Protein AF-A0A929RNS9-F1 (afdb_monomer)

Nearest PDB structures (foldseek):
  3nru-assembly10_J  TM=2.942E-01  e=1.856E-01  Homo sapiens
  3c8x-assembly1_A-2  TM=3.306E-01  e=5.295E-01  Homo sapiens
  3nru-assembly3_C  TM=1.795E-01  e=1.542E-01  Homo sapiens
  4k15-assembly1_B-2  TM=3.528E-01  e=2.187E+00  Listeria monocytogenes EGD-e
  6qnu-assembly1_A  TM=2.810E-01  e=4.310E+00  Human adenovirus B3

pLDDT: mean 92.44, std 3.99, range [69.5, 96.56]

Foldseek 3Di:
DLVVLLVCLDPVNLVCLLVSLVVLVPDDPVNVVSNCVPCVV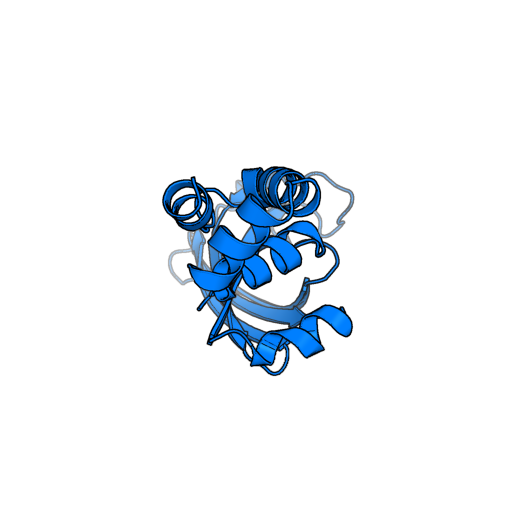SNVQSVDSNPDDQFPQKDFPDKDWDQDPVNWKIKMKTKIFGDDPVVLVCQVVFAWKWWFKKKFFDQDQDPPDDFQDIGGRQDIWTQHSNRMTMDIGMDTDDCVRHDDMDMGTDGMTTHD

Sequence (160 aa):
YATNWCNQITADNASSISSRYADYSSADQMKSAAIDSRCPKRVEVAQVVSTFSASDDFKISDKSCTMNADGKSVSCAAEVTVTDSDLVAKLPDFSSVDVTLKMTYSDSGLSFMPPKHTENNVAIVKVDSDGKGTAVFQAPYDSSWGDYYSFAVTSFFPNE

Radius of gyration: 18.42 Å; Cα contacts (8 Å, |Δi|>4): 318; chains: 1; bounding box: 43×28×49 Å

Secondary structure (DSSP, 8-state):
-HHHHHTT-SGGGGGGHHHHHHHHHTS-HHHHHHHHTT-HHHHHHHHHHHH--TTTSEEEEEEEEEE-TTSSEEEEEEEEEE--HHHHHHGGGSSEEEEEEEEEEESSS-TTSPPSEEEEEEEEEEE-TTSEEEEEEEEE--GGG-SEEEEEEEEEEEE-

Structure (mmCIF, N/CA/C/O backbone):
data_AF-A0A929RNS9-F1
#
_entry.id   AF-A0A929RNS9-F1
#
loop_
_atom_site.group_PDB
_atom_site.id
_atom_site.type_symbol
_atom_site.label_atom_id
_atom_site.label_alt_id
_atom_site.label_comp_id
_atom_site.label_asym_id
_atom_site.label_entity_id
_atom_site.label_seq_id
_atom_site.pdbx_PDB_ins_code
_atom_site.Cartn_x
_atom_site.Cartn_y
_atom_site.Cartn_z
_atom_site.occupancy
_atom_site.B_iso_or_equiv
_atom_site.auth_seq_id
_atom_site.auth_comp_id
_atom_site.auth_asym_id
_atom_site.auth_atom_id
_atom_site.pdbx_PDB_model_num
ATOM 1 N N . TYR A 1 1 ? -27.774 0.424 10.735 1.00 82.94 1 TYR A N 1
ATOM 2 C CA . TYR A 1 1 ? -26.639 1.363 10.807 1.00 82.94 1 TYR A CA 1
ATOM 3 C C . TYR A 1 1 ? -25.310 0.616 10.849 1.00 82.94 1 TYR A C 1
ATOM 5 O O . TYR A 1 1 ? -24.675 0.558 9.808 1.00 82.94 1 TYR A O 1
ATOM 13 N N . ALA A 1 2 ? -24.952 -0.048 11.958 1.00 88.94 2 ALA A N 1
ATOM 14 C CA . ALA A 1 2 ? -23.647 -0.705 12.123 1.00 88.94 2 ALA A CA 1
ATOM 15 C C . ALA A 1 2 ? -23.260 -1.656 10.975 1.00 88.94 2 ALA A C 1
ATOM 17 O O . ALA A 1 2 ? -22.225 -1.461 10.358 1.00 88.94 2 ALA A O 1
ATOM 18 N N . THR A 1 3 ? -24.134 -2.596 10.588 1.00 92.06 3 THR A N 1
ATOM 19 C CA . THR A 1 3 ? -23.873 -3.504 9.450 1.00 92.06 3 THR A CA 1
ATOM 20 C C . THR A 1 3 ? -23.541 -2.758 8.153 1.00 92.06 3 THR A C 1
ATOM 22 O O . THR A 1 3 ? -22.647 -3.159 7.420 1.00 92.06 3 THR A O 1
ATOM 25 N N . ASN A 1 4 ? -24.251 -1.661 7.872 1.00 93.00 4 ASN A N 1
ATOM 26 C CA . ASN A 1 4 ? -24.013 -0.876 6.664 1.00 93.00 4 ASN A CA 1
ATOM 27 C C . ASN A 1 4 ? -22.653 -0.170 6.719 1.00 93.00 4 ASN A C 1
ATOM 29 O O . ASN A 1 4 ? -21.979 -0.075 5.702 1.00 93.00 4 ASN A O 1
ATOM 33 N N . TRP A 1 5 ? -22.251 0.320 7.893 1.00 95.06 5 TRP A N 1
ATOM 34 C CA . TRP A 1 5 ? -20.930 0.916 8.078 1.00 95.06 5 TRP A CA 1
ATOM 35 C C . TRP A 1 5 ? -19.828 -0.134 7.875 1.00 95.06 5 TRP A C 1
ATOM 37 O O . TRP A 1 5 ? -18.955 0.065 7.036 1.00 95.06 5 TRP A O 1
ATOM 47 N N . CYS A 1 6 ? -19.941 -1.296 8.531 1.00 94.00 6 CYS A N 1
ATOM 48 C CA . CYS A 1 6 ? -18.973 -2.394 8.421 1.00 94.00 6 CYS A CA 1
ATOM 49 C C . CYS A 1 6 ? -18.760 -2.844 6.969 1.00 94.00 6 CYS A C 1
ATOM 51 O O . CYS A 1 6 ? -17.627 -2.989 6.523 1.00 94.00 6 CYS A O 1
ATOM 53 N N . ASN A 1 7 ? -19.851 -3.013 6.212 1.00 94.25 7 ASN A N 1
ATOM 54 C CA . ASN A 1 7 ? -19.798 -3.472 4.821 1.00 94.25 7 ASN A CA 1
ATOM 55 C C . ASN A 1 7 ? -19.141 -2.463 3.866 1.00 94.25 7 ASN A C 1
ATOM 57 O O . ASN A 1 7 ? -18.805 -2.825 2.744 1.00 94.25 7 ASN A O 1
ATOM 61 N N . GLN A 1 8 ? -18.988 -1.203 4.279 1.00 93.56 8 GLN A N 1
ATOM 62 C CA . GLN A 1 8 ? -18.366 -0.166 3.455 1.00 93.56 8 GLN A CA 1
ATOM 63 C C . GLN A 1 8 ? -16.851 -0.064 3.674 1.00 93.56 8 GLN A C 1
ATOM 65 O O . GLN A 1 8 ? -16.169 0.527 2.841 1.00 93.56 8 GLN A O 1
ATOM 70 N N . ILE A 1 9 ? -16.300 -0.675 4.728 1.00 94.62 9 ILE A N 1
ATOM 71 C CA . ILE A 1 9 ? -14.850 -0.737 4.953 1.00 94.62 9 ILE A CA 1
ATOM 72 C C . ILE A 1 9 ? -14.268 -1.891 4.132 1.00 94.62 9 ILE A C 1
ATOM 74 O O . ILE A 1 9 ? -14.152 -3.022 4.597 1.00 94.62 9 ILE A O 1
ATOM 78 N N . THR A 1 10 ? -13.947 -1.611 2.873 1.00 92.81 10 THR A N 1
ATOM 79 C CA . THR A 1 10 ? -13.448 -2.581 1.883 1.00 92.81 10 THR A CA 1
ATOM 80 C C . THR A 1 10 ? -12.368 -1.934 1.024 1.00 92.81 10 THR A C 1
ATOM 82 O O . THR A 1 10 ? -12.369 -0.711 0.877 1.00 92.81 10 THR A O 1
ATOM 85 N N . ALA A 1 11 ? -11.481 -2.741 0.434 1.00 88.69 11 ALA A N 1
ATOM 86 C CA . ALA A 1 11 ? -10.406 -2.254 -0.432 1.00 88.69 11 ALA A CA 1
ATOM 87 C C . ALA A 1 11 ? -10.939 -1.411 -1.604 1.00 88.69 11 ALA A C 1
ATOM 89 O O . ALA A 1 11 ? -10.433 -0.322 -1.861 1.00 88.69 11 ALA A O 1
ATOM 90 N N . ASP A 1 12 ? -12.038 -1.843 -2.231 1.00 88.88 12 ASP A N 1
ATOM 91 C CA . ASP A 1 12 ? -12.686 -1.116 -3.335 1.00 88.88 12 ASP A CA 1
ATOM 92 C C . ASP A 1 12 ? -13.202 0.271 -2.928 1.00 88.88 12 ASP A C 1
ATOM 94 O O . ASP A 1 12 ? -13.317 1.175 -3.753 1.00 88.88 12 ASP A O 1
ATOM 98 N N . ASN A 1 13 ? -13.500 0.456 -1.641 1.00 89.88 13 ASN A N 1
ATOM 99 C CA . ASN A 1 13 ? -13.997 1.709 -1.088 1.00 89.88 13 ASN A CA 1
ATOM 100 C C . ASN A 1 13 ? -12.928 2.473 -0.295 1.00 89.88 13 ASN A C 1
ATOM 102 O O . ASN A 1 13 ? -13.289 3.406 0.431 1.00 89.88 13 ASN A O 1
ATOM 106 N N . ALA A 1 14 ? -11.641 2.120 -0.434 1.00 87.94 14 ALA A N 1
ATOM 107 C CA . ALA A 1 14 ? -10.543 2.672 0.363 1.00 87.94 1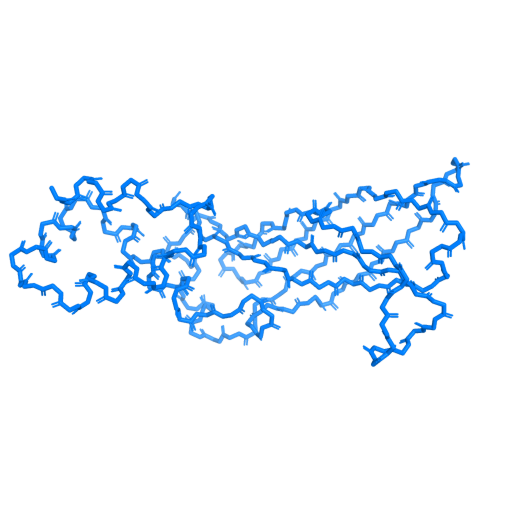4 ALA A CA 1
ATOM 108 C C . ALA A 1 14 ? -10.500 4.209 0.367 1.00 87.94 14 ALA A C 1
ATOM 110 O O . ALA A 1 14 ? -10.317 4.819 1.416 1.00 87.94 14 ALA A O 1
ATOM 111 N N . SER A 1 15 ? -10.790 4.848 -0.769 1.00 88.25 15 SER A N 1
ATOM 112 C CA . SER A 1 15 ? -10.837 6.314 -0.897 1.00 88.25 15 SER A CA 1
ATOM 113 C C . SER A 1 15 ? -11.904 6.993 -0.027 1.00 88.25 15 SER A C 1
ATOM 115 O O . SER A 1 15 ? -11.786 8.174 0.287 1.00 88.25 15 SER A O 1
ATOM 117 N N . SER A 1 16 ? -12.946 6.260 0.375 1.00 91.81 16 SER A N 1
ATOM 118 C CA . SER A 1 16 ? -14.022 6.751 1.244 1.00 91.81 16 SER A CA 1
ATOM 119 C C . SER A 1 16 ? -13.827 6.390 2.717 1.00 91.81 16 SER A C 1
ATOM 121 O O . SER A 1 16 ? -14.627 6.791 3.557 1.00 91.81 16 SER A O 1
ATOM 123 N N . ILE A 1 17 ? -12.795 5.615 3.061 1.00 94.19 17 ILE A N 1
ATOM 124 C CA . ILE A 1 17 ? -12.620 5.115 4.428 1.00 94.19 17 ILE A CA 1
ATOM 125 C C . ILE A 1 17 ? -12.300 6.248 5.401 1.00 94.19 17 ILE A C 1
ATOM 127 O O . ILE A 1 17 ? -12.879 6.282 6.484 1.00 94.19 17 ILE A O 1
ATOM 131 N N . SER A 1 18 ? -11.468 7.216 5.012 1.00 92.56 18 SER A N 1
ATOM 132 C CA . SER A 1 18 ? -11.096 8.323 5.901 1.00 92.56 18 SER A CA 1
ATOM 133 C C . SER A 1 18 ? -12.304 9.161 6.331 1.00 92.56 18 SER A C 1
ATOM 135 O O . SER A 1 18 ? -12.441 9.481 7.510 1.00 92.56 18 SER A O 1
ATOM 137 N N . SER A 1 19 ? -13.232 9.459 5.413 1.00 93.69 19 SER A N 1
ATOM 138 C CA . SER A 1 19 ? -14.466 10.174 5.768 1.00 93.69 19 SER A CA 1
ATOM 139 C C . SER A 1 19 ? -15.382 9.325 6.651 1.00 93.69 19 SER A C 1
ATOM 141 O O . SER A 1 19 ? -15.936 9.825 7.623 1.00 93.69 19 SER A O 1
ATOM 143 N N . ARG A 1 20 ? -15.480 8.019 6.391 1.00 94.00 20 ARG A N 1
ATOM 144 C CA . ARG A 1 20 ? -16.281 7.092 7.210 1.00 94.00 20 ARG A CA 1
ATOM 145 C C . ARG A 1 20 ? -15.744 6.911 8.615 1.00 94.00 20 ARG A C 1
ATOM 147 O O . ARG A 1 20 ? -16.533 6.719 9.541 1.00 94.00 20 ARG A O 1
ATOM 154 N N . TYR A 1 21 ? -14.425 6.923 8.763 1.00 95.31 21 TYR A N 1
ATOM 155 C CA . TYR A 1 21 ? -13.783 6.875 10.063 1.00 95.31 21 TYR A CA 1
ATOM 156 C C . TYR A 1 21 ? -14.046 8.170 10.840 1.00 95.31 21 TYR A C 1
ATOM 158 O O . TYR A 1 21 ? -14.379 8.104 12.020 1.00 95.31 21 TYR A O 1
ATOM 166 N N . ALA A 1 22 ? -14.024 9.332 10.178 1.00 94.31 22 ALA A N 1
ATOM 167 C CA . ALA A 1 22 ? -14.427 10.598 10.793 1.00 94.31 22 ALA A CA 1
ATOM 168 C C . ALA A 1 22 ? -15.913 10.604 11.217 1.00 94.31 22 ALA A C 1
ATOM 170 O O . ALA A 1 22 ? -16.234 11.023 12.333 1.00 94.31 22 ALA A O 1
ATOM 171 N N . ASP A 1 23 ? -16.815 10.076 10.381 1.00 93.06 23 ASP A N 1
ATOM 172 C CA . ASP A 1 23 ? -18.238 9.911 10.719 1.00 93.06 23 ASP A CA 1
ATOM 173 C C . ASP A 1 23 ? -18.434 8.973 11.919 1.00 93.06 23 ASP A C 1
ATOM 175 O O . ASP A 1 23 ? -19.260 9.235 12.790 1.00 93.06 23 ASP A O 1
ATOM 179 N N . TYR A 1 24 ? -17.669 7.878 11.988 1.00 94.25 24 TYR A N 1
ATOM 180 C CA . TYR A 1 24 ? -17.664 6.963 13.133 1.00 94.25 24 TYR A CA 1
ATOM 181 C C . TYR A 1 24 ? -17.128 7.648 14.398 1.00 94.25 24 TYR A C 1
ATOM 183 O O . TYR A 1 24 ? -17.767 7.578 15.445 1.00 94.25 24 TYR A O 1
ATOM 191 N N . SER A 1 25 ? -16.001 8.356 14.297 1.00 92.56 25 SER A N 1
ATOM 192 C CA . SER A 1 25 ? -15.334 9.006 15.431 1.00 92.56 25 SER A CA 1
ATOM 193 C C . SER A 1 25 ? -16.150 10.161 16.018 1.00 92.56 25 SER A C 1
ATOM 195 O O . SER A 1 25 ? -16.013 10.457 17.203 1.00 92.56 25 SER A O 1
ATOM 197 N N . SER A 1 26 ? -16.992 10.804 15.206 1.00 93.06 26 SER A N 1
ATOM 198 C CA . SER A 1 26 ? -17.911 11.869 15.628 1.00 93.06 26 SER A CA 1
ATOM 199 C C . SER A 1 26 ? -19.323 11.373 15.965 1.00 93.06 26 SER A C 1
ATOM 201 O O . SER A 1 26 ? -20.175 12.171 16.366 1.00 93.06 26 SER A O 1
ATOM 203 N N . ALA A 1 27 ? -19.595 10.072 15.818 1.00 92.06 27 ALA A N 1
ATOM 204 C CA . ALA A 1 27 ? -20.896 9.498 16.124 1.00 92.06 27 ALA A CA 1
ATOM 205 C C . ALA A 1 27 ? -21.189 9.512 17.632 1.00 92.06 27 ALA A C 1
ATOM 207 O O . ALA A 1 27 ? -20.296 9.480 18.478 1.00 92.06 27 ALA A O 1
ATOM 208 N N . ASP A 1 28 ? -22.476 9.500 17.979 1.00 94.62 28 ASP A N 1
ATOM 209 C CA . ASP A 1 28 ? -22.899 9.283 19.358 1.00 94.62 28 ASP A CA 1
ATOM 210 C C . ASP A 1 28 ? -22.476 7.894 19.871 1.00 94.62 28 ASP A C 1
ATOM 212 O O . ASP A 1 28 ? -22.359 6.932 19.107 1.00 94.62 28 ASP A O 1
ATOM 216 N N . GLN A 1 29 ? -22.294 7.785 21.191 1.00 93.81 29 GLN A N 1
ATOM 217 C CA . GLN A 1 29 ? -21.758 6.586 21.846 1.00 93.81 29 GLN A CA 1
ATOM 218 C C . GLN A 1 29 ? -22.559 5.311 21.537 1.00 93.81 29 GLN A C 1
ATOM 220 O O . GLN A 1 29 ? -21.997 4.221 21.487 1.00 93.81 29 GLN A O 1
ATOM 225 N N . MET A 1 30 ? -23.873 5.425 21.317 1.00 93.94 30 MET A N 1
ATOM 226 C CA . MET A 1 30 ? -24.708 4.269 20.997 1.00 93.94 30 MET A CA 1
ATOM 227 C C . MET A 1 30 ? -24.375 3.714 19.607 1.00 93.94 30 MET A C 1
ATOM 229 O O . MET A 1 30 ? -24.347 2.498 19.411 1.00 93.94 30 MET A O 1
ATOM 233 N N . LYS A 1 31 ? -24.109 4.592 18.636 1.00 92.31 31 LYS A N 1
ATOM 234 C CA . LYS A 1 31 ? -23.737 4.206 17.272 1.00 92.31 31 LYS A CA 1
ATOM 235 C C . LYS A 1 31 ? -22.325 3.645 17.174 1.00 92.31 31 LYS A C 1
ATOM 237 O O . LYS A 1 31 ? -22.162 2.632 16.493 1.00 92.31 31 LYS A O 1
ATOM 242 N N . SER A 1 32 ? -21.341 4.270 17.822 1.00 92.69 32 SER A N 1
ATOM 243 C CA . SER A 1 32 ? -19.962 3.763 17.827 1.00 92.69 32 SER A CA 1
ATOM 244 C C . SER A 1 32 ? -19.885 2.407 18.527 1.00 92.69 32 SER A C 1
ATOM 246 O O . SER A 1 32 ? -19.440 1.446 17.909 1.00 92.69 32 SER A O 1
ATOM 248 N N . ALA A 1 33 ? -20.495 2.260 19.710 1.00 94.25 33 ALA A N 1
ATOM 249 C CA . ALA A 1 33 ? -20.535 0.980 20.425 1.00 94.25 33 ALA A CA 1
ATOM 250 C C . ALA A 1 33 ? -21.220 -0.141 19.619 1.00 94.25 33 ALA A C 1
ATOM 252 O O . ALA A 1 33 ? -20.801 -1.299 19.661 1.00 94.25 33 ALA A O 1
ATOM 253 N N . ALA A 1 34 ? -22.267 0.186 18.851 1.00 94.94 34 ALA A N 1
ATOM 254 C CA . ALA A 1 34 ? -22.918 -0.782 17.972 1.00 94.94 34 ALA A CA 1
ATOM 255 C C . ALA A 1 34 ? -22.022 -1.223 16.799 1.00 94.94 34 ALA A C 1
ATOM 257 O O . ALA A 1 34 ? -22.172 -2.347 16.320 1.00 94.94 34 ALA A O 1
ATOM 258 N N . ILE A 1 35 ? -21.128 -0.354 16.316 1.00 95.25 35 ILE A N 1
ATOM 259 C CA . ILE A 1 35 ? -20.125 -0.689 15.297 1.00 95.25 35 ILE A CA 1
ATOM 260 C C . ILE A 1 35 ? -19.000 -1.525 15.919 1.00 95.25 35 ILE A C 1
ATOM 262 O O . ILE A 1 35 ? -18.706 -2.598 15.395 1.00 95.25 35 ILE A O 1
ATOM 266 N N . ASP A 1 36 ? -18.458 -1.103 17.063 1.00 95.62 36 ASP A N 1
ATOM 267 C CA . ASP A 1 36 ? -17.362 -1.786 17.767 1.00 95.62 36 ASP A CA 1
ATOM 268 C C . ASP A 1 36 ? -17.736 -3.219 18.138 1.00 95.62 36 ASP A C 1
ATOM 270 O O . ASP A 1 36 ? -16.970 -4.154 17.928 1.00 95.62 36 ASP A O 1
ATOM 274 N N . SER A 1 37 ? -18.966 -3.422 18.617 1.00 94.81 37 SER A N 1
ATOM 275 C CA . SER A 1 37 ? -19.477 -4.760 18.923 1.00 94.81 37 SER A CA 1
ATOM 276 C C . SER A 1 37 ? -19.687 -5.626 17.676 1.00 94.81 37 SER A C 1
ATOM 278 O O . SER A 1 37 ? -19.806 -6.846 17.799 1.00 94.81 37 SER A O 1
ATOM 280 N N . ARG A 1 38 ? -19.824 -5.025 16.491 1.00 94.81 38 ARG A N 1
ATOM 281 C CA . ARG A 1 38 ? -20.217 -5.721 15.261 1.00 94.81 38 ARG A CA 1
ATOM 282 C C . ARG A 1 38 ? -19.033 -6.068 14.373 1.00 94.81 38 ARG A C 1
ATOM 284 O O . ARG A 1 38 ? -19.045 -7.143 13.778 1.00 94.81 38 ARG A O 1
ATOM 291 N N . CYS A 1 39 ? -18.083 -5.155 14.223 1.00 94.31 39 CYS A N 1
ATOM 292 C CA . CYS A 1 39 ? -16.948 -5.299 13.318 1.00 94.31 39 CYS A CA 1
ATOM 293 C C . CYS A 1 39 ? -15.705 -4.560 13.847 1.00 94.31 39 CYS A C 1
ATOM 295 O O . CYS A 1 39 ? -15.215 -3.647 13.182 1.00 94.31 39 CYS A O 1
ATOM 297 N N . PRO A 1 40 ? -15.167 -4.958 15.016 1.00 93.31 40 PRO A N 1
ATOM 298 C CA . PRO A 1 40 ? -14.037 -4.262 15.637 1.00 93.31 40 PRO A CA 1
ATOM 299 C C . PRO A 1 40 ? -12.815 -4.195 14.705 1.00 93.31 40 PRO A C 1
ATOM 301 O O . PRO A 1 40 ? -12.250 -3.124 14.513 1.00 93.31 40 PRO A O 1
ATOM 304 N N . LYS A 1 41 ? -12.509 -5.286 13.989 1.00 92.38 41 LYS A N 1
ATOM 305 C CA . LYS A 1 41 ? -11.431 -5.314 12.986 1.00 92.38 41 LYS A CA 1
ATOM 306 C C . LYS A 1 41 ? -11.618 -4.300 11.850 1.00 92.38 41 LYS A C 1
ATOM 308 O O . LYS A 1 41 ? -10.663 -3.666 11.419 1.00 92.38 41 LYS A O 1
ATOM 313 N N . ARG A 1 42 ? -12.852 -4.066 11.386 1.00 94.25 42 ARG A N 1
ATOM 314 C CA . ARG A 1 42 ? -13.127 -3.040 10.359 1.00 94.25 42 ARG A CA 1
ATOM 315 C C . ARG A 1 42 ? -12.912 -1.626 10.895 1.00 94.25 42 ARG A C 1
ATOM 317 O O . ARG A 1 42 ? -12.557 -0.745 10.120 1.00 94.25 42 ARG A O 1
ATOM 324 N N . VAL A 1 43 ? -13.108 -1.396 12.193 1.00 94.62 43 VAL A N 1
ATOM 325 C CA . VAL A 1 43 ? -12.762 -0.116 12.829 1.00 94.62 43 VAL A CA 1
ATOM 326 C C . VAL A 1 43 ? -11.253 0.089 12.833 1.00 94.62 43 VAL A C 1
ATOM 328 O O . VAL A 1 43 ? -10.797 1.158 12.436 1.00 94.62 43 VAL A O 1
ATOM 331 N N . GLU A 1 44 ? -10.483 -0.939 13.181 1.00 93.94 44 GLU A N 1
ATOM 332 C CA . GLU A 1 44 ? -9.015 -0.896 13.146 1.00 93.94 44 GLU A CA 1
ATOM 333 C C . GLU A 1 44 ? -8.490 -0.652 11.725 1.00 93.94 44 GLU A C 1
ATOM 335 O O . GLU A 1 44 ? -7.690 0.261 11.515 1.00 93.94 44 GLU A O 1
ATOM 340 N N . VAL A 1 45 ? -9.010 -1.378 10.727 1.00 94.94 45 VAL A N 1
ATOM 341 C CA . VAL A 1 45 ? -8.715 -1.133 9.303 1.00 94.94 45 VAL A CA 1
ATOM 342 C C . VAL A 1 45 ? -9.014 0.321 8.936 1.00 94.94 45 VAL A C 1
ATOM 344 O O . VAL A 1 45 ? -8.182 0.989 8.320 1.00 94.94 45 VAL A O 1
ATOM 347 N N . ALA A 1 46 ? -10.188 0.833 9.322 1.00 95.06 46 ALA A N 1
ATOM 348 C CA . ALA A 1 46 ? -10.590 2.195 8.997 1.00 95.06 46 ALA A CA 1
ATOM 349 C C . ALA A 1 46 ? -9.675 3.242 9.642 1.00 95.06 46 ALA A C 1
ATOM 351 O O . ALA A 1 46 ? -9.277 4.200 8.978 1.00 95.06 46 ALA A O 1
ATOM 352 N N . GLN A 1 47 ? -9.289 3.028 10.900 1.00 94.81 47 GLN A N 1
ATOM 353 C CA . GLN A 1 47 ? -8.334 3.877 11.595 1.00 94.81 47 GLN A CA 1
ATOM 354 C C . GLN A 1 47 ? -6.994 3.896 10.857 1.00 94.81 47 GLN A C 1
ATOM 356 O O . GLN A 1 47 ? -6.494 4.977 10.554 1.00 94.81 47 GLN A O 1
ATOM 361 N N . VAL A 1 48 ? -6.429 2.730 10.535 1.00 94.94 48 VAL A N 1
ATOM 362 C CA . VAL A 1 48 ? -5.122 2.619 9.869 1.00 94.94 48 VAL A CA 1
ATOM 363 C C . VAL A 1 48 ? -5.144 3.309 8.505 1.00 94.94 48 VAL A C 1
ATOM 365 O O . VAL A 1 48 ? -4.326 4.190 8.259 1.00 94.94 48 VAL A O 1
ATOM 368 N N . VAL A 1 49 ? -6.125 2.999 7.653 1.00 94.19 49 VAL A N 1
ATOM 369 C CA . VAL A 1 49 ? -6.252 3.616 6.320 1.00 94.19 49 VAL A CA 1
ATOM 370 C C . VAL A 1 49 ? -6.490 5.131 6.399 1.00 94.19 49 VAL A C 1
ATOM 372 O O . VAL A 1 49 ? -6.077 5.865 5.509 1.00 94.19 49 VAL A O 1
ATOM 375 N N . SER A 1 50 ? -7.138 5.622 7.460 1.00 93.62 50 SER A N 1
ATOM 376 C CA . SER A 1 50 ? -7.346 7.063 7.661 1.00 93.62 50 SER A CA 1
ATOM 377 C C . SER A 1 50 ? -6.136 7.810 8.232 1.00 93.62 50 SER A C 1
ATOM 379 O O . SER A 1 50 ? -6.080 9.033 8.111 1.00 93.62 50 SER A O 1
ATOM 381 N N . THR A 1 51 ? -5.203 7.097 8.870 1.00 93.94 51 THR A N 1
ATOM 382 C CA . THR A 1 51 ? -4.061 7.688 9.587 1.00 93.94 51 THR A CA 1
ATOM 383 C C . THR A 1 51 ? -2.803 7.695 8.729 1.00 93.94 51 THR A C 1
ATOM 385 O O . THR A 1 51 ? -2.080 8.686 8.726 1.00 93.94 51 THR A O 1
ATOM 388 N N . PHE A 1 52 ? -2.558 6.600 8.010 1.00 94.19 52 PHE A N 1
ATOM 389 C CA . PHE A 1 52 ? -1.316 6.369 7.282 1.00 94.19 52 PHE A CA 1
ATOM 390 C C . PHE A 1 52 ? -1.480 6.619 5.780 1.00 94.19 52 PHE A C 1
ATOM 392 O O . PHE A 1 52 ? -2.547 6.438 5.192 1.00 94.19 52 PHE A O 1
ATOM 399 N N . SER A 1 53 ? -0.388 7.028 5.153 1.00 92.25 53 SER A N 1
ATOM 400 C CA . SER A 1 53 ? -0.243 7.367 3.751 1.00 92.25 53 SER A CA 1
ATOM 401 C C . SER A 1 53 ? 0.535 6.286 3.012 1.00 92.25 53 SER A C 1
ATOM 403 O O . SER A 1 53 ? 1.650 5.909 3.370 1.00 92.25 53 SER A O 1
ATOM 405 N N . ALA A 1 54 ? -0.030 5.836 1.893 1.00 90.75 54 ALA A N 1
ATOM 406 C CA . ALA A 1 54 ? 0.604 4.845 1.034 1.00 90.75 54 ALA A CA 1
ATOM 407 C C . ALA A 1 54 ? 1.970 5.317 0.496 1.00 90.75 54 ALA A C 1
ATOM 409 O O . ALA A 1 54 ? 2.854 4.496 0.282 1.00 90.75 54 ALA A O 1
ATOM 410 N N . SER A 1 55 ? 2.146 6.624 0.265 1.00 88.12 55 SER A N 1
ATOM 411 C CA . SER A 1 55 ? 3.380 7.185 -0.297 1.00 88.12 55 SER A CA 1
ATOM 412 C C . SER A 1 55 ? 4.460 7.491 0.734 1.00 88.12 55 SER A C 1
ATOM 414 O O . SER A 1 55 ? 5.628 7.559 0.355 1.00 88.12 55 SER A O 1
ATOM 416 N N . ASP A 1 56 ? 4.077 7.700 1.995 1.00 90.44 56 ASP A N 1
ATOM 417 C CA . ASP A 1 56 ? 4.992 8.178 3.038 1.00 90.44 56 ASP A CA 1
ATOM 418 C C . ASP A 1 56 ? 5.384 7.063 4.015 1.00 90.44 56 ASP A C 1
ATOM 420 O O . ASP A 1 56 ? 6.536 7.005 4.441 1.00 90.44 56 ASP A O 1
ATOM 424 N N . ASP A 1 57 ? 4.462 6.139 4.304 1.00 94.88 57 ASP A N 1
ATOM 425 C CA . ASP A 1 57 ? 4.663 5.093 5.316 1.00 94.88 57 ASP A CA 1
ATOM 426 C C . ASP A 1 57 ? 5.138 3.759 4.729 1.00 94.88 57 ASP A C 1
ATOM 428 O O . ASP A 1 57 ? 5.545 2.855 5.463 1.00 94.88 57 ASP A O 1
ATOM 432 N N . PHE A 1 58 ? 5.126 3.637 3.399 1.00 94.56 58 PHE A N 1
ATOM 433 C CA . PHE A 1 58 ? 5.631 2.478 2.672 1.00 94.56 58 PHE A CA 1
ATOM 434 C C . PHE A 1 58 ? 6.742 2.895 1.718 1.00 94.56 58 PHE A C 1
ATOM 436 O O . PHE A 1 58 ? 6.583 3.783 0.878 1.00 94.56 58 PHE A O 1
ATOM 443 N N . LYS A 1 59 ? 7.866 2.186 1.785 1.00 94.44 59 LYS A N 1
ATOM 444 C CA . LYS A 1 59 ? 9.021 2.418 0.925 1.00 94.44 59 LYS A CA 1
ATOM 445 C C . LYS A 1 59 ? 9.365 1.171 0.136 1.00 94.44 59 LYS A C 1
ATOM 447 O O . LYS A 1 59 ? 9.345 0.062 0.655 1.00 94.44 59 LYS A O 1
ATOM 452 N N . ILE A 1 60 ? 9.767 1.376 -1.111 1.00 93.81 60 ILE A N 1
ATOM 453 C CA . ILE A 1 60 ? 10.359 0.321 -1.931 1.00 93.81 60 ILE A CA 1
ATOM 454 C C . ILE A 1 60 ? 11.846 0.249 -1.577 1.00 93.81 60 ILE A C 1
ATOM 456 O O . ILE A 1 60 ? 12.601 1.174 -1.893 1.00 93.81 60 ILE A O 1
ATOM 460 N N . SER A 1 61 ? 12.231 -0.790 -0.836 1.00 92.75 61 SER A N 1
ATOM 461 C CA . SER A 1 61 ? 13.592 -0.997 -0.322 1.00 92.75 61 SER A CA 1
ATOM 462 C C . SER A 1 61 ? 14.516 -1.567 -1.392 1.00 92.75 61 SER A C 1
ATOM 464 O O . SER A 1 61 ? 15.657 -1.120 -1.507 1.00 92.75 61 SER A O 1
ATOM 466 N N . ASP A 1 62 ? 13.999 -2.487 -2.204 1.00 92.75 62 ASP A N 1
ATOM 467 C CA . ASP A 1 62 ? 14.703 -3.094 -3.328 1.00 92.75 62 ASP A CA 1
ATOM 468 C C . ASP A 1 62 ? 13.783 -3.203 -4.550 1.00 92.75 62 ASP A C 1
ATOM 470 O O . ASP A 1 62 ? 12.565 -3.373 -4.434 1.00 92.75 62 ASP A O 1
AT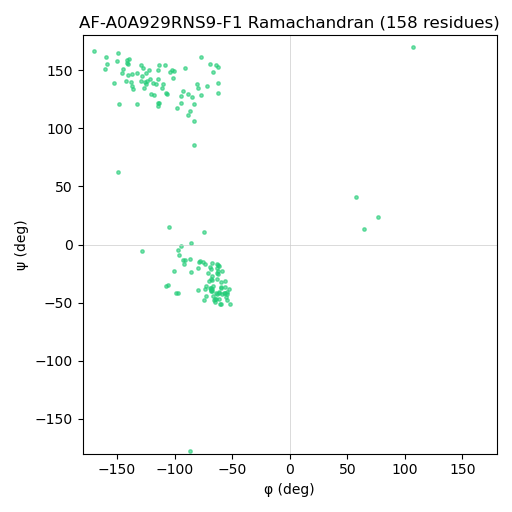OM 474 N N . LYS A 1 63 ? 14.366 -3.066 -5.741 1.00 92.88 63 LYS A N 1
ATOM 475 C CA . LYS A 1 63 ? 13.666 -3.224 -7.012 1.00 92.88 63 LYS A CA 1
ATOM 476 C C . LYS A 1 63 ? 14.607 -3.660 -8.122 1.00 92.88 63 LYS A C 1
ATOM 478 O O . LYS A 1 63 ? 15.695 -3.114 -8.293 1.00 92.88 63 LYS A O 1
ATOM 483 N N . SER A 1 64 ? 14.131 -4.577 -8.950 1.00 94.00 64 SER A N 1
ATOM 484 C CA . SER A 1 64 ? 14.814 -4.978 -10.175 1.00 94.00 64 SER A CA 1
ATOM 485 C C . SER A 1 64 ? 13.808 -5.326 -11.265 1.00 94.00 64 SER A C 1
ATOM 487 O O . SER A 1 64 ? 12.723 -5.821 -10.979 1.00 94.00 64 SER A O 1
ATOM 489 N N . CYS A 1 65 ? 14.170 -5.070 -12.518 1.00 93.50 65 CYS A N 1
ATOM 490 C CA . CYS A 1 65 ? 13.430 -5.499 -13.699 1.00 93.50 65 CYS A CA 1
ATOM 491 C C . CYS A 1 65 ? 14.412 -6.004 -14.748 1.00 93.50 65 CYS A C 1
ATOM 493 O O . CYS A 1 65 ? 15.464 -5.401 -14.961 1.00 93.50 65 CYS A O 1
ATOM 495 N N . THR A 1 66 ? 14.045 -7.090 -15.420 1.00 94.06 66 THR A N 1
ATOM 496 C CA . THR A 1 66 ? 14.811 -7.679 -16.520 1.00 94.06 66 THR A CA 1
ATOM 497 C C . THR A 1 66 ? 13.912 -7.838 -17.740 1.00 94.06 66 THR A C 1
ATOM 499 O O . THR A 1 66 ? 12.780 -8.302 -17.616 1.00 94.06 66 THR A O 1
ATOM 502 N N . MET A 1 67 ? 14.415 -7.455 -18.916 1.00 93.50 67 MET A N 1
ATOM 503 C CA . MET A 1 67 ? 13.713 -7.628 -20.190 1.00 93.50 67 MET A CA 1
ATOM 504 C C . MET A 1 67 ? 13.483 -9.110 -20.481 1.00 93.50 67 MET A C 1
ATOM 506 O O . MET A 1 67 ? 14.420 -9.909 -20.425 1.00 93.50 67 MET A O 1
ATOM 510 N N . ASN A 1 68 ? 12.250 -9.475 -20.819 1.00 93.44 68 ASN A N 1
ATOM 511 C CA . ASN A 1 68 ? 11.936 -10.824 -21.263 1.00 93.44 68 ASN A CA 1
ATOM 512 C C . ASN A 1 68 ? 12.380 -11.035 -22.717 1.00 93.44 68 ASN A C 1
ATOM 514 O O . ASN A 1 68 ? 12.585 -10.095 -23.484 1.00 93.44 68 ASN A O 1
ATOM 518 N N . ALA A 1 69 ? 12.507 -12.299 -23.122 1.00 91.44 69 ALA A N 1
ATOM 519 C CA . ALA A 1 69 ? 12.975 -12.662 -24.461 1.00 91.44 69 ALA A CA 1
ATOM 520 C C . ALA A 1 69 ? 12.064 -12.164 -25.605 1.00 91.44 69 ALA A C 1
ATOM 522 O O . ALA A 1 69 ? 12.497 -12.122 -26.753 1.00 91.44 69 ALA A O 1
ATOM 523 N N . ASP A 1 70 ? 10.816 -11.793 -25.305 1.00 89.00 70 ASP A N 1
ATOM 524 C CA . ASP A 1 70 ? 9.863 -11.239 -26.271 1.00 89.00 70 ASP A CA 1
ATOM 525 C C . ASP A 1 70 ? 10.144 -9.770 -26.646 1.00 89.00 70 ASP A C 1
ATOM 527 O O . ASP A 1 70 ? 9.585 -9.282 -27.630 1.00 89.00 70 ASP A O 1
ATOM 531 N N . GLY A 1 71 ? 10.988 -9.070 -25.873 1.00 88.25 71 GLY A N 1
ATOM 532 C CA . GLY A 1 71 ? 11.275 -7.641 -26.021 1.00 88.25 71 GLY A CA 1
ATOM 533 C C . GLY A 1 71 ? 10.076 -6.718 -25.771 1.00 88.25 71 GLY A C 1
ATOM 534 O O . GLY A 1 71 ? 10.128 -5.550 -26.146 1.00 88.25 71 GLY A O 1
ATOM 535 N N . LYS A 1 72 ? 8.985 -7.237 -25.198 1.00 91.56 72 LYS A N 1
ATOM 536 C CA . LYS A 1 72 ? 7.696 -6.542 -25.011 1.00 91.56 72 LYS A CA 1
ATOM 537 C C . LYS A 1 72 ? 7.185 -6.600 -23.578 1.00 91.56 72 LYS A C 1
ATOM 539 O O . LYS A 1 72 ? 6.155 -6.009 -23.257 1.00 91.56 72 LYS A O 1
ATOM 544 N N . SER A 1 73 ? 7.867 -7.342 -22.719 1.00 92.81 73 SER A N 1
ATOM 545 C CA . SER A 1 73 ? 7.546 -7.426 -21.308 1.00 92.81 73 SER A CA 1
ATOM 546 C C . SER A 1 73 ? 8.815 -7.453 -20.469 1.00 92.81 73 SER A C 1
ATOM 548 O O . SER A 1 73 ? 9.892 -7.848 -20.920 1.00 92.81 73 SER A O 1
ATOM 550 N N . VAL A 1 74 ? 8.681 -7.026 -19.222 1.00 94.12 74 VAL A N 1
ATOM 551 C CA . VAL A 1 74 ? 9.738 -7.081 -18.216 1.00 94.12 74 VAL A CA 1
ATOM 552 C C . VAL A 1 74 ? 9.277 -7.948 -17.056 1.00 94.12 74 VAL A C 1
ATOM 554 O O . VAL A 1 74 ? 8.122 -7.881 -16.636 1.00 94.12 74 VAL A O 1
ATOM 557 N N . SER A 1 75 ? 10.178 -8.777 -16.541 1.00 95.81 75 SER A N 1
ATOM 558 C CA . SER A 1 75 ? 9.986 -9.491 -15.280 1.00 95.81 75 SER A CA 1
ATOM 559 C C . SER A 1 75 ? 10.630 -8.682 -14.166 1.00 95.81 75 SER A C 1
ATOM 561 O O . SER A 1 75 ? 11.829 -8.400 -14.219 1.00 95.81 75 SER A O 1
ATOM 563 N N . CYS A 1 76 ? 9.837 -8.304 -13.174 1.00 96.12 76 CYS A N 1
ATOM 564 C CA . CYS A 1 76 ? 10.239 -7.411 -12.105 1.00 96.12 76 CYS A CA 1
ATOM 565 C C . CYS A 1 76 ? 10.078 -8.051 -10.729 1.00 96.12 76 CYS A C 1
ATOM 567 O O . CYS A 1 76 ? 9.182 -8.865 -10.506 1.00 96.12 76 CYS A O 1
ATOM 569 N N . ALA A 1 77 ? 10.925 -7.629 -9.797 1.00 96.25 77 ALA A N 1
ATOM 570 C CA . ALA A 1 77 ? 10.809 -7.898 -8.377 1.00 96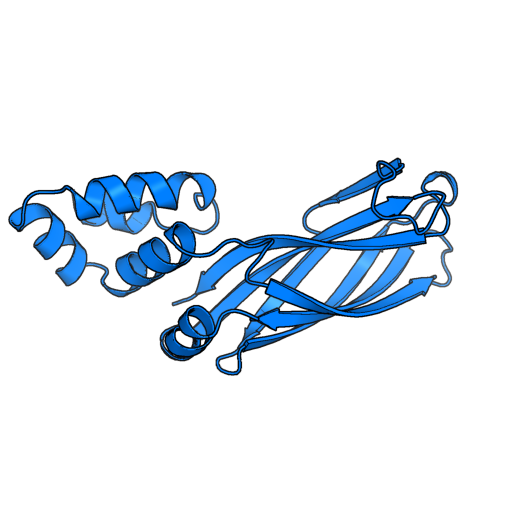.25 77 ALA A CA 1
ATOM 571 C C . ALA A 1 77 ? 10.842 -6.575 -7.608 1.00 96.25 77 ALA A C 1
ATOM 573 O O . ALA A 1 77 ? 11.611 -5.671 -7.948 1.00 96.25 77 ALA A O 1
ATOM 574 N N . ALA A 1 78 ? 10.008 -6.462 -6.581 1.00 95.75 78 ALA A N 1
ATOM 575 C CA . ALA A 1 78 ? 9.978 -5.313 -5.686 1.00 95.75 78 ALA A CA 1
ATOM 576 C C . ALA A 1 78 ? 9.837 -5.781 -4.240 1.00 95.75 78 ALA A C 1
ATOM 578 O O . ALA A 1 78 ? 9.013 -6.649 -3.943 1.00 95.75 78 ALA A O 1
ATOM 579 N N . GLU A 1 79 ? 10.617 -5.175 -3.353 1.00 96.56 79 GLU A N 1
ATOM 580 C CA . GLU A 1 79 ? 10.493 -5.319 -1.910 1.00 96.56 79 GLU A CA 1
ATOM 581 C C . GLU A 1 79 ? 9.916 -4.030 -1.323 1.00 96.56 79 GLU A C 1
ATOM 583 O O . GLU A 1 79 ? 10.383 -2.929 -1.625 1.00 96.56 79 GLU A O 1
ATOM 588 N N . VAL A 1 80 ? 8.882 -4.170 -0.499 1.00 96.56 80 VAL A N 1
ATOM 589 C CA . VAL A 1 80 ? 8.246 -3.080 0.238 1.00 96.56 80 VAL A CA 1
ATOM 590 C C . VAL A 1 80 ? 8.558 -3.250 1.714 1.00 96.56 80 VAL A C 1
ATOM 592 O O . VAL A 1 80 ? 8.430 -4.342 2.262 1.00 96.56 80 VAL A O 1
ATOM 595 N N . THR A 1 81 ? 8.941 -2.151 2.353 1.00 96.12 81 THR A N 1
ATOM 596 C CA . THR A 1 81 ? 9.137 -2.056 3.797 1.00 96.12 81 THR A CA 1
ATOM 597 C C . THR A 1 81 ? 8.284 -0.924 4.357 1.00 96.12 81 THR A C 1
ATOM 599 O O . THR A 1 81 ? 8.225 0.160 3.771 1.00 96.12 81 THR A O 1
ATOM 602 N N . VAL A 1 82 ? 7.650 -1.162 5.500 1.00 95.00 82 VAL A N 1
ATOM 603 C CA . VAL A 1 82 ? 6.952 -0.134 6.278 1.00 95.00 82 VAL A CA 1
ATOM 604 C C . VAL A 1 82 ? 7.976 0.696 7.044 1.00 95.00 82 VAL A C 1
ATOM 606 O O . VAL A 1 82 ? 8.849 0.151 7.717 1.00 95.00 82 VAL A O 1
ATOM 609 N N . THR A 1 83 ? 7.900 2.018 6.920 1.00 93.19 83 THR A N 1
ATOM 610 C CA . THR A 1 83 ? 8.862 2.941 7.541 1.00 93.19 83 THR A CA 1
ATOM 611 C C . THR A 1 83 ? 8.354 3.577 8.824 1.00 93.19 83 THR A C 1
ATOM 613 O O . THR A 1 83 ? 9.169 4.007 9.638 1.00 93.19 83 THR A O 1
ATOM 616 N N . ASP A 1 84 ? 7.037 3.629 9.010 1.00 93.62 84 ASP A N 1
ATOM 617 C CA . ASP A 1 84 ? 6.419 4.196 10.203 1.00 93.62 84 ASP A CA 1
ATOM 618 C C . ASP A 1 84 ? 6.334 3.166 11.341 1.00 93.62 84 ASP A C 1
ATOM 620 O O . ASP A 1 84 ? 5.827 2.054 11.170 1.00 93.62 84 ASP A O 1
ATOM 624 N N . SER A 1 85 ? 6.846 3.528 12.520 1.00 91.75 85 SER A N 1
ATOM 625 C CA . SER A 1 85 ? 6.893 2.628 13.676 1.00 91.75 85 SER A CA 1
ATOM 626 C C . SER A 1 85 ? 5.522 2.343 14.286 1.00 91.75 85 SER A C 1
ATOM 628 O O . SER A 1 85 ? 5.317 1.247 14.810 1.00 91.75 85 SER A O 1
ATOM 630 N N . ASP A 1 86 ? 4.593 3.299 14.224 1.00 92.94 86 ASP A N 1
ATOM 631 C CA . ASP A 1 86 ? 3.239 3.129 14.751 1.00 92.94 86 ASP A CA 1
ATOM 632 C C . ASP A 1 86 ? 2.436 2.192 13.847 1.00 92.94 86 ASP A C 1
ATOM 634 O O . ASP A 1 86 ? 1.659 1.371 14.340 1.00 92.94 86 ASP A O 1
ATOM 638 N N . LEU A 1 87 ? 2.657 2.258 12.529 1.00 92.88 87 LEU A N 1
ATOM 639 C CA . LEU A 1 87 ? 2.093 1.291 11.595 1.00 92.88 87 LEU A CA 1
ATOM 640 C C . LEU A 1 87 ? 2.676 -0.104 11.831 1.00 92.88 87 LEU A C 1
ATOM 642 O O . LEU A 1 87 ? 1.898 -1.045 11.965 1.00 92.88 87 LEU A O 1
ATOM 646 N N . VAL A 1 88 ? 4.004 -0.240 11.964 1.00 93.31 88 VAL A N 1
ATOM 647 C CA . VAL A 1 88 ? 4.659 -1.530 12.274 1.00 93.31 88 VAL A CA 1
ATOM 648 C C . VAL A 1 88 ? 4.075 -2.168 13.534 1.00 93.31 88 VAL A C 1
ATOM 650 O O . VAL A 1 88 ? 3.784 -3.361 13.533 1.00 93.31 88 VAL A O 1
ATOM 653 N N . ALA A 1 89 ? 3.836 -1.384 14.587 1.00 92.94 89 ALA A N 1
ATOM 654 C CA . ALA A 1 89 ? 3.259 -1.887 15.832 1.00 92.94 89 ALA A CA 1
ATOM 655 C C . ALA A 1 89 ? 1.835 -2.454 15.674 1.00 92.94 89 ALA A C 1
ATOM 657 O O . ALA A 1 89 ? 1.437 -3.296 16.475 1.00 92.94 89 ALA A O 1
ATOM 658 N N . LYS A 1 90 ? 1.086 -2.018 14.652 1.00 91.69 90 LYS A N 1
ATOM 659 C CA . LYS A 1 90 ? -0.276 -2.490 14.350 1.00 91.69 90 LYS A CA 1
ATOM 660 C C . LYS A 1 90 ? -0.322 -3.661 13.372 1.00 91.69 90 LYS A C 1
ATOM 662 O O . LYS A 1 90 ? -1.348 -4.324 13.274 1.00 91.69 90 LYS A O 1
ATOM 667 N N . LEU A 1 91 ? 0.751 -3.931 12.625 1.00 91.81 91 LEU A N 1
ATOM 668 C CA . LEU A 1 91 ? 0.769 -5.029 11.650 1.00 91.81 91 LEU A CA 1
ATOM 669 C C . LEU A 1 91 ? 0.438 -6.406 12.251 1.00 91.81 91 LEU A C 1
ATOM 671 O O . LEU A 1 91 ? -0.261 -7.157 11.572 1.00 91.81 91 LEU A O 1
ATOM 675 N N . PRO A 1 92 ? 0.856 -6.751 13.489 1.00 92.62 92 PRO A N 1
ATOM 676 C CA . PRO A 1 92 ? 0.491 -8.024 14.111 1.00 92.62 92 PRO A CA 1
ATOM 677 C C . PRO A 1 92 ? -1.016 -8.231 14.327 1.00 92.62 92 PRO A C 1
ATOM 679 O O . PRO A 1 92 ? -1.441 -9.373 14.504 1.00 92.62 92 PRO A O 1
ATOM 682 N N . ASP A 1 93 ? -1.820 -7.162 14.311 1.00 91.12 93 ASP A N 1
ATOM 683 C CA . ASP A 1 93 ? -3.278 -7.239 14.471 1.00 91.12 93 ASP A CA 1
ATOM 684 C C . ASP A 1 93 ? -3.987 -7.665 13.166 1.00 91.12 93 ASP A C 1
ATOM 686 O O . ASP A 1 93 ? -5.147 -8.092 13.181 1.00 91.12 93 ASP A O 1
ATOM 690 N N . PHE A 1 94 ? -3.277 -7.601 12.034 1.00 90.94 94 PHE A N 1
ATOM 691 C CA . PHE A 1 94 ? -3.769 -7.941 10.700 1.00 90.94 94 PHE A CA 1
ATOM 692 C C . PHE A 1 94 ? -3.158 -9.249 10.189 1.00 90.94 94 PHE A C 1
ATOM 694 O O . PHE A 1 94 ? -2.047 -9.631 10.551 1.00 90.94 94 PHE A O 1
ATOM 701 N N . SER A 1 95 ? -3.860 -9.942 9.287 1.00 91.31 95 SER A N 1
ATOM 702 C CA . SER A 1 95 ? -3.305 -11.147 8.652 1.00 91.31 95 SER A CA 1
ATOM 703 C C . SER A 1 95 ? -2.157 -10.811 7.692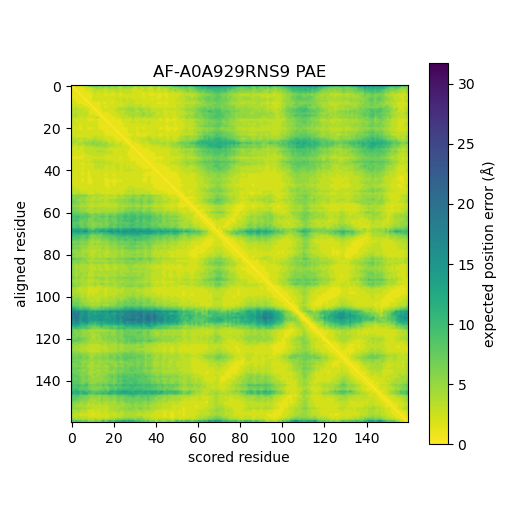 1.00 91.31 95 SER A C 1
ATOM 705 O O . SER A 1 95 ? -1.212 -11.581 7.537 1.00 91.31 95 SER A O 1
ATOM 707 N N . SER A 1 96 ? -2.299 -9.689 6.986 1.00 93.62 96 SER A N 1
ATOM 708 C CA . SER A 1 96 ? -1.317 -9.084 6.086 1.00 93.62 96 SER A CA 1
ATOM 709 C C . SER A 1 96 ? -1.798 -7.690 5.687 1.00 93.62 96 SER A C 1
ATOM 711 O O . SER A 1 96 ? -2.978 -7.371 5.837 1.00 93.62 96 SER A O 1
ATOM 713 N N . VAL A 1 97 ? -0.922 -6.881 5.102 1.00 95.44 97 VAL A N 1
ATOM 714 C CA . VAL A 1 97 ? -1.315 -5.636 4.430 1.00 95.44 97 VAL A CA 1
ATOM 715 C C . VAL A 1 97 ? -1.027 -5.763 2.943 1.00 95.44 97 VAL A C 1
ATOM 717 O O . VAL A 1 97 ? 0.110 -6.007 2.544 1.00 95.44 97 VAL A O 1
ATOM 720 N N . ASP A 1 98 ? -2.055 -5.609 2.116 1.00 96.12 98 ASP A N 1
ATOM 721 C CA . ASP A 1 98 ? -1.903 -5.600 0.666 1.00 96.12 98 ASP A CA 1
ATOM 722 C C . ASP A 1 98 ? -1.485 -4.202 0.217 1.00 96.12 98 ASP A C 1
ATOM 724 O O . ASP A 1 98 ? -2.199 -3.229 0.442 1.00 96.12 98 ASP A O 1
ATOM 728 N N . VAL A 1 99 ? -0.331 -4.095 -0.433 1.00 95.69 99 VAL A N 1
ATOM 729 C CA . VAL A 1 99 ? 0.234 -2.838 -0.927 1.00 95.69 99 VAL A CA 1
ATOM 730 C C . VAL A 1 99 ? 0.258 -2.867 -2.446 1.00 95.69 99 VAL A C 1
ATOM 732 O O . VAL A 1 99 ? 0.876 -3.738 -3.053 1.00 95.69 99 VAL A O 1
ATOM 735 N N . THR A 1 100 ? -0.407 -1.908 -3.079 1.00 95.31 100 THR A N 1
ATOM 736 C CA . THR A 1 100 ? -0.502 -1.835 -4.539 1.00 95.31 100 THR A CA 1
ATOM 737 C C . THR A 1 100 ? 0.602 -0.956 -5.103 1.00 95.31 100 THR A C 1
ATOM 739 O O . THR A 1 100 ? 0.828 0.165 -4.639 1.00 95.31 100 THR A O 1
ATOM 742 N N . LEU A 1 101 ? 1.277 -1.465 -6.132 1.00 95.25 101 LEU A N 1
ATOM 743 C CA . LEU A 1 101 ? 2.350 -0.765 -6.824 1.00 95.25 101 LEU A CA 1
ATOM 744 C C . LEU A 1 101 ? 1.890 -0.224 -8.179 1.00 95.25 101 LEU A C 1
ATOM 746 O O . LEU A 1 101 ? 1.098 -0.844 -8.893 1.00 95.25 101 LEU A O 1
ATOM 750 N N . LYS A 1 102 ? 2.482 0.904 -8.570 1.00 94.56 102 LYS A N 1
ATOM 751 C CA . LYS A 1 102 ? 2.535 1.375 -9.956 1.00 94.56 102 LYS A CA 1
ATOM 752 C C . LYS A 1 102 ? 3.965 1.366 -10.470 1.00 94.56 102 LYS A C 1
ATOM 754 O O . LYS A 1 102 ? 4.916 1.531 -9.701 1.00 94.56 102 LYS A O 1
ATOM 759 N N . MET A 1 103 ? 4.090 1.249 -11.783 1.00 94.31 103 MET A N 1
ATOM 760 C CA . MET A 1 103 ? 5.341 1.381 -12.510 1.00 94.31 103 MET A CA 1
ATOM 761 C C . MET A 1 103 ? 5.267 2.576 -13.448 1.00 94.31 103 MET A C 1
ATOM 763 O O . MET A 1 103 ? 4.258 2.809 -14.108 1.00 94.31 103 MET A O 1
ATOM 767 N N . THR A 1 104 ? 6.342 3.346 -13.510 1.00 93.12 104 THR A N 1
ATOM 768 C CA . THR A 1 104 ? 6.457 4.496 -14.404 1.00 93.12 104 THR A CA 1
ATOM 769 C C . THR A 1 104 ? 7.686 4.348 -15.275 1.00 93.12 104 THR A C 1
ATOM 771 O O . THR A 1 104 ? 8.734 3.960 -14.759 1.00 93.12 104 THR A O 1
ATOM 774 N N . TYR A 1 105 ? 7.569 4.726 -16.541 1.00 92.88 105 TYR A N 1
ATOM 775 C CA . TYR A 1 105 ? 8.656 4.724 -17.514 1.00 92.88 105 TYR A CA 1
ATOM 776 C C . TYR A 1 105 ? 8.996 6.149 -17.953 1.00 92.88 105 TYR A C 1
ATOM 778 O O . TYR A 1 105 ? 8.105 6.998 -18.084 1.00 92.88 105 TYR A O 1
ATOM 786 N N . SER A 1 106 ? 10.280 6.421 -18.161 1.00 91.75 106 SER A N 1
ATOM 787 C CA . SER A 1 106 ? 10.784 7.741 -18.535 1.00 91.75 106 SER A CA 1
ATOM 788 C C . SER A 1 106 ? 12.052 7.664 -19.387 1.00 91.75 106 SER A C 1
ATOM 790 O O . SER A 1 106 ? 12.814 6.700 -19.339 1.00 91.75 106 SER A O 1
ATOM 792 N N . ASP A 1 107 ? 12.315 8.732 -20.145 1.00 88.25 107 ASP A N 1
ATOM 793 C CA . ASP A 1 107 ? 13.571 8.891 -20.900 1.00 88.25 107 ASP A CA 1
ATOM 794 C C . ASP A 1 107 ? 14.770 9.217 -20.002 1.00 88.25 107 ASP A C 1
ATOM 796 O O . ASP A 1 107 ? 15.918 9.114 -20.426 1.00 88.25 107 ASP A O 1
ATOM 800 N N . SER A 1 108 ? 14.519 9.655 -18.767 1.00 83.50 108 SER A N 1
ATOM 801 C CA . SER A 1 108 ? 15.560 9.979 -17.797 1.00 83.50 108 SER A CA 1
ATOM 802 C C . SER A 1 108 ? 15.253 9.352 -16.443 1.00 83.50 108 SER A C 1
ATOM 804 O O . SER A 1 108 ? 14.097 9.257 -16.034 1.00 83.50 108 SER A O 1
ATOM 806 N N . GLY A 1 109 ? 16.294 8.971 -15.705 1.00 77.50 109 GLY A N 1
ATOM 807 C CA . GLY A 1 109 ? 16.171 8.494 -14.323 1.00 77.50 109 GLY A CA 1
ATOM 808 C C . GLY A 1 109 ? 15.896 9.604 -13.300 1.00 77.50 109 GLY A C 1
ATOM 809 O O . GLY A 1 109 ? 16.029 9.373 -12.100 1.00 77.50 109 GLY A O 1
ATOM 810 N N . LEU A 1 110 ? 15.576 10.823 -13.748 1.00 78.62 110 LEU A N 1
ATOM 811 C CA . LEU A 1 110 ? 15.368 11.981 -12.884 1.00 78.62 110 LEU A CA 1
ATOM 812 C C . LEU A 1 110 ? 13.913 12.027 -12.407 1.00 78.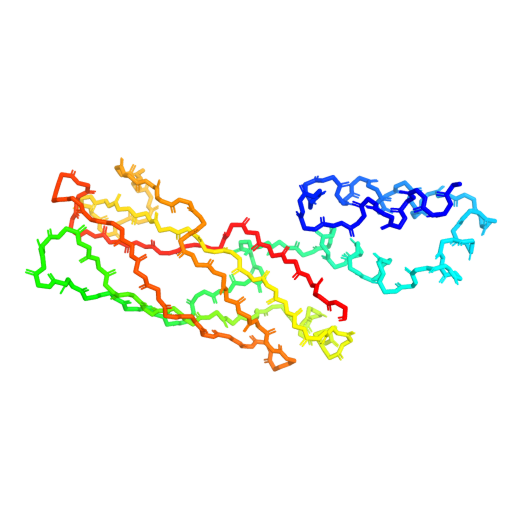62 110 LEU A C 1
ATOM 814 O O . LEU A 1 110 ? 13.000 12.263 -13.192 1.00 78.62 110 LEU A O 1
ATOM 818 N N . SER A 1 111 ? 13.703 11.863 -11.100 1.00 69.50 111 SER A N 1
ATOM 819 C CA . SER A 1 111 ? 12.374 11.751 -10.474 1.00 69.50 111 SER A CA 1
ATOM 820 C C . SER A 1 111 ? 11.476 12.989 -10.597 1.00 69.50 111 SER A C 1
ATOM 822 O O . SER A 1 111 ? 10.274 12.883 -10.376 1.00 69.50 111 SER A O 1
ATOM 824 N N . PHE A 1 112 ? 12.033 14.157 -10.931 1.00 73.12 112 PHE A N 1
ATOM 825 C CA . PHE A 1 112 ? 11.268 15.393 -11.127 1.00 73.12 112 PHE A CA 1
ATOM 826 C C . PHE A 1 112 ? 10.730 15.556 -12.554 1.00 73.12 112 PHE A C 1
ATOM 828 O O . PHE A 1 112 ? 9.912 16.444 -12.796 1.00 73.12 112 PHE A O 1
ATOM 835 N N . MET A 1 113 ? 11.195 14.745 -13.511 1.00 79.00 113 MET A N 1
ATOM 836 C CA . MET A 1 113 ? 10.622 14.748 -14.852 1.00 79.00 113 MET A CA 1
ATOM 837 C C . MET A 1 113 ? 9.332 13.925 -14.866 1.00 79.00 113 MET A C 1
ATOM 839 O O . MET A 1 113 ? 9.286 12.851 -14.262 1.00 79.00 113 MET A O 1
ATOM 843 N N . PRO A 1 114 ? 8.281 14.402 -15.555 1.00 83.00 114 PRO A N 1
ATOM 844 C CA . PRO A 1 114 ? 7.062 13.626 -15.688 1.00 83.00 114 PRO A CA 1
ATOM 845 C C . PRO A 1 114 ? 7.365 12.317 -16.431 1.00 83.00 114 PRO A C 1
ATOM 847 O O . PRO A 1 114 ? 8.126 12.328 -17.406 1.00 83.00 114 PRO A O 1
ATOM 850 N N . PRO A 1 115 ? 6.779 11.190 -15.997 1.00 89.19 115 PRO A N 1
ATOM 851 C CA .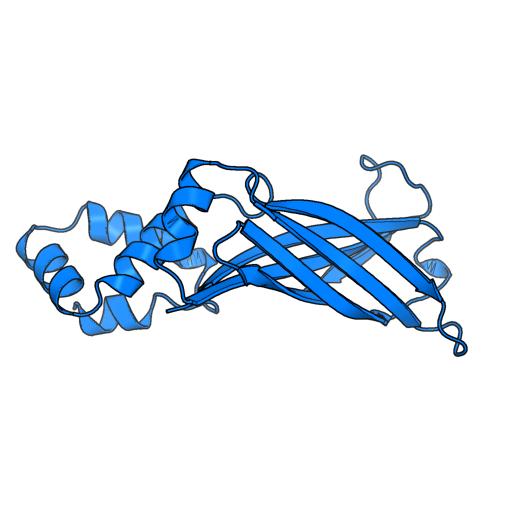 PRO A 1 115 ? 6.935 9.939 -16.713 1.00 89.19 115 PRO A CA 1
ATOM 852 C C . PRO A 1 115 ? 6.254 10.027 -18.079 1.00 89.19 115 PRO A C 1
ATOM 854 O O . PRO A 1 115 ? 5.236 10.703 -18.243 1.00 89.19 115 PRO A O 1
ATOM 857 N N . LYS A 1 116 ? 6.802 9.309 -19.057 1.00 92.25 116 LYS A N 1
ATOM 858 C CA . LYS A 1 116 ? 6.180 9.146 -20.374 1.00 92.25 116 LYS A CA 1
ATOM 859 C C . LYS A 1 116 ? 4.983 8.216 -20.320 1.00 92.25 116 LYS A C 1
ATOM 861 O O . LYS A 1 116 ? 3.990 8.450 -21.001 1.00 92.25 116 LYS A O 1
ATOM 866 N N . HIS A 1 117 ? 5.101 7.161 -19.521 1.00 94.06 117 HIS A N 1
ATOM 867 C CA . HIS A 1 117 ? 4.070 6.149 -19.384 1.00 94.06 117 HIS A CA 1
ATOM 868 C C . HIS A 1 117 ? 3.944 5.699 -17.936 1.00 94.06 117 HIS A C 1
ATOM 870 O O . HIS A 1 117 ? 4.925 5.665 -17.192 1.00 94.06 117 HIS A O 1
ATOM 876 N N . THR A 1 118 ? 2.722 5.381 -17.522 1.00 94.25 118 THR A N 1
ATOM 877 C CA . THR A 1 118 ? 2.424 4.880 -16.179 1.00 94.25 118 THR A CA 1
ATOM 878 C C . THR A 1 118 ? 1.524 3.667 -16.294 1.00 94.25 118 THR A C 1
ATOM 880 O O . THR A 1 118 ? 0.407 3.763 -16.794 1.00 94.25 118 THR A O 1
ATOM 883 N N . GLU A 1 119 ? 2.007 2.556 -15.761 1.00 93.81 119 GLU A N 1
ATOM 884 C CA . GLU A 1 119 ? 1.235 1.346 -15.542 1.00 93.81 119 GLU A CA 1
ATOM 885 C C . GLU A 1 119 ? 0.772 1.323 -14.086 1.00 93.81 119 GLU A C 1
ATOM 887 O O . GLU A 1 119 ? 1.579 1.311 -13.151 1.00 93.81 119 GLU A O 1
ATOM 892 N N . ASN A 1 120 ? -0.541 1.355 -13.882 1.00 93.19 120 ASN A N 1
ATOM 893 C CA . ASN A 1 120 ? -1.136 1.282 -12.551 1.00 93.19 120 ASN A CA 1
ATOM 894 C C . ASN A 1 120 ? -1.433 -0.173 -12.184 1.00 93.19 120 ASN A C 1
ATOM 896 O O . ASN A 1 120 ? -1.746 -0.979 -13.055 1.00 93.19 120 ASN A O 1
ATOM 900 N N . ASN A 1 121 ? -1.417 -0.480 -10.885 1.00 91.81 121 ASN A N 1
ATOM 901 C CA . ASN A 1 121 ? -1.780 -1.796 -10.349 1.00 91.81 121 ASN A CA 1
ATOM 902 C C . ASN A 1 121 ? -0.934 -2.945 -10.929 1.00 91.81 121 ASN A C 1
ATOM 904 O O . ASN A 1 121 ? -1.453 -4.017 -11.229 1.00 91.81 121 ASN A O 1
ATOM 908 N N . VAL A 1 122 ? 0.374 -2.722 -11.093 1.00 93.19 122 VAL A N 1
ATOM 909 C CA . VAL A 1 122 ? 1.286 -3.718 -11.688 1.00 93.19 122 VAL A CA 1
ATOM 910 C C . VAL A 1 122 ? 1.539 -4.913 -10.772 1.00 93.19 122 VAL A C 1
ATOM 912 O O . VAL A 1 122 ? 1.879 -5.993 -11.246 1.00 93.19 122 VAL A O 1
ATOM 915 N N . ALA A 1 123 ? 1.384 -4.722 -9.460 1.00 95.00 123 ALA A N 1
ATOM 916 C CA . ALA A 1 123 ? 1.556 -5.766 -8.463 1.00 95.00 123 ALA A CA 1
ATOM 917 C C . ALA A 1 123 ? 0.837 -5.423 -7.158 1.00 95.00 123 ALA A C 1
ATOM 919 O O . ALA A 1 123 ? 0.661 -4.248 -6.823 1.00 95.00 123 ALA A O 1
ATOM 920 N N . ILE A 1 124 ? 0.505 -6.471 -6.403 1.00 95.44 124 ILE A N 1
ATOM 921 C CA . ILE A 1 124 ? 0.102 -6.392 -5.000 1.00 95.44 124 ILE A CA 1
ATOM 922 C C . ILE A 1 124 ? 1.180 -7.098 -4.178 1.00 95.44 124 ILE A C 1
ATOM 924 O O . ILE A 1 124 ? 1.442 -8.285 -4.375 1.00 95.44 124 ILE A O 1
ATOM 928 N N . VAL A 1 125 ? 1.813 -6.360 -3.274 1.00 96.25 125 VAL A N 1
ATOM 929 C CA . VAL A 1 125 ? 2.790 -6.877 -2.317 1.00 96.25 125 VAL A CA 1
ATOM 930 C C . VAL A 1 125 ? 2.068 -7.182 -1.017 1.00 96.25 125 VAL A C 1
ATOM 932 O O . VAL A 1 125 ? 1.393 -6.314 -0.474 1.00 96.25 125 VAL A O 1
ATOM 935 N N . LYS A 1 126 ? 2.229 -8.401 -0.504 1.00 96.31 126 LYS A N 1
ATOM 936 C CA . LYS A 1 126 ? 1.738 -8.758 0.828 1.00 96.31 126 LYS A CA 1
ATOM 937 C C . LYS A 1 126 ? 2.811 -8.442 1.849 1.00 96.31 126 LYS A C 1
ATOM 939 O O . LYS A 1 126 ? 3.857 -9.086 1.845 1.00 96.31 126 LYS A O 1
ATOM 944 N N . VAL A 1 127 ? 2.543 -7.449 2.679 1.00 95.94 127 VAL A N 1
ATOM 945 C CA . VAL A 1 127 ? 3.388 -7.077 3.808 1.00 95.94 127 VAL A CA 1
ATOM 946 C C . VAL A 1 127 ? 2.966 -7.892 5.027 1.00 95.94 127 VAL A C 1
ATOM 948 O O . VAL A 1 127 ? 1.774 -7.984 5.336 1.00 95.94 127 VAL A O 1
ATOM 951 N N . ASP A 1 128 ? 3.943 -8.520 5.670 1.00 93.69 128 ASP A N 1
ATOM 952 C CA . ASP A 1 128 ? 3.777 -9.337 6.868 1.00 93.69 128 ASP A CA 1
ATOM 953 C C . ASP A 1 128 ? 3.827 -8.507 8.164 1.00 93.69 128 ASP A C 1
ATOM 955 O O . ASP A 1 128 ? 3.936 -7.279 8.148 1.00 93.69 128 ASP A O 1
ATOM 959 N N . SER A 1 129 ? 3.739 -9.189 9.307 1.00 92.25 129 SER A N 1
ATOM 960 C CA . SER A 1 129 ? 3.805 -8.570 10.634 1.00 92.25 129 SER A CA 1
ATOM 961 C C . SER A 1 129 ? 5.144 -7.893 10.941 1.00 92.25 129 SER A C 1
ATOM 963 O O . SER A 1 129 ? 5.192 -7.040 11.822 1.00 92.25 129 SER A O 1
ATOM 965 N N . ASP A 1 130 ? 6.217 -8.249 10.228 1.00 91.12 130 ASP A N 1
ATOM 966 C CA . ASP A 1 130 ? 7.544 -7.644 10.383 1.00 91.12 130 ASP A CA 1
ATOM 967 C C . ASP A 1 130 ? 7.693 -6.370 9.531 1.00 91.12 130 ASP A C 1
ATOM 969 O O . ASP A 1 130 ? 8.754 -5.737 9.512 1.00 91.12 130 ASP A O 1
ATOM 973 N N . GLY A 1 131 ? 6.632 -5.976 8.817 1.00 92.19 131 GLY A N 1
ATOM 974 C CA . GLY A 1 131 ? 6.617 -4.780 7.987 1.00 92.19 131 GLY A CA 1
ATOM 975 C C . GLY A 1 131 ? 7.358 -4.950 6.677 1.00 92.19 131 GLY A C 1
ATOM 976 O O . GLY A 1 131 ? 7.785 -3.946 6.108 1.00 92.19 131 GLY A O 1
ATOM 977 N N . LYS A 1 132 ? 7.510 -6.183 6.182 1.00 95.06 132 LYS A N 1
ATOM 978 C CA . LYS A 1 132 ? 8.186 -6.457 4.914 1.00 95.06 132 LYS A CA 1
ATOM 979 C C . LYS A 1 132 ? 7.336 -7.302 3.986 1.00 95.06 132 LYS A C 1
ATOM 981 O O . LYS A 1 132 ? 6.498 -8.089 4.403 1.00 95.06 132 LYS A O 1
ATOM 986 N N . GLY A 1 133 ? 7.556 -7.131 2.691 1.00 95.56 133 GLY A N 1
ATOM 987 C CA . GLY A 1 133 ? 6.902 -7.937 1.676 1.00 95.56 133 GLY A CA 1
ATOM 988 C C . GLY A 1 133 ? 7.645 -7.880 0.356 1.00 95.56 133 GLY A C 1
ATOM 989 O O . GLY A 1 133 ? 8.265 -6.873 0.021 1.00 95.56 133 GLY A O 1
ATOM 990 N N . THR A 1 134 ? 7.552 -8.951 -0.423 1.00 95.81 134 THR A N 1
ATOM 991 C CA . THR A 1 134 ? 8.161 -9.030 -1.754 1.00 95.81 134 THR A CA 1
ATOM 992 C C . THR A 1 134 ? 7.121 -9.481 -2.768 1.00 95.81 134 THR A C 1
ATOM 994 O O . THR A 1 134 ? 6.317 -10.370 -2.489 1.00 95.81 134 THR A O 1
ATOM 997 N N . ALA A 1 135 ? 7.149 -8.896 -3.962 1.00 95.69 135 ALA A N 1
ATOM 998 C CA . ALA A 1 135 ? 6.379 -9.376 -5.102 1.00 95.69 135 ALA A CA 1
ATOM 999 C C . ALA A 1 135 ? 7.271 -9.566 -6.324 1.00 95.69 135 ALA A C 1
ATOM 1001 O O . ALA A 1 135 ? 8.185 -8.779 -6.573 1.00 95.69 135 ALA A O 1
ATOM 1002 N N . VAL A 1 136 ? 6.945 -10.592 -7.109 1.00 95.56 136 VAL A N 1
ATOM 1003 C CA . VAL A 1 136 ? 7.496 -10.831 -8.443 1.00 95.56 136 VAL A CA 1
ATOM 1004 C C . VAL A 1 136 ? 6.342 -10.773 -9.430 1.00 95.56 136 VAL A C 1
ATOM 1006 O O . VAL A 1 136 ? 5.318 -11.424 -9.225 1.00 95.56 136 VAL A O 1
ATOM 1009 N N . PHE A 1 137 ? 6.486 -9.973 -10.479 1.00 94.62 137 PHE A N 1
ATOM 1010 C CA . PHE A 1 137 ? 5.418 -9.699 -11.434 1.00 94.62 137 PHE A CA 1
ATOM 1011 C C . PHE A 1 137 ? 5.974 -9.434 -12.830 1.00 94.62 137 PHE A C 1
ATOM 1013 O O . PHE A 1 137 ? 7.166 -9.186 -13.011 1.00 94.62 137 PHE A O 1
ATOM 1020 N N . GLN A 1 138 ? 5.096 -9.491 -13.826 1.00 94.00 138 GLN A N 1
ATOM 1021 C CA . GLN A 1 138 ? 5.411 -9.087 -15.190 1.00 94.00 138 GLN A CA 1
ATOM 1022 C C . GLN A 1 138 ? 4.664 -7.806 -15.527 1.00 94.00 138 GLN A C 1
ATOM 1024 O O . GLN A 1 138 ? 3.489 -7.668 -15.193 1.00 94.00 138 GLN A O 1
ATOM 1029 N N . ALA A 1 139 ? 5.345 -6.890 -16.20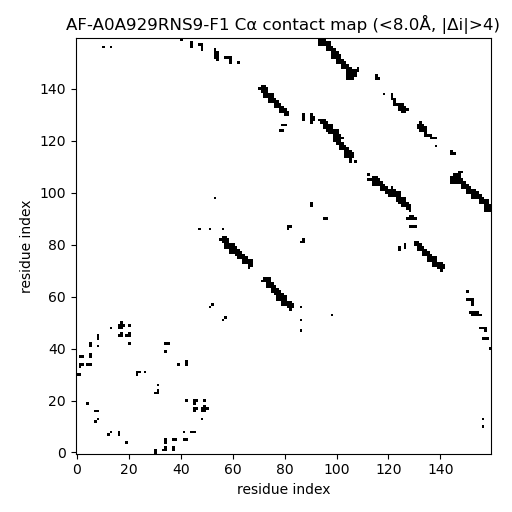6 1.00 92.75 139 ALA A N 1
ATOM 1030 C CA . ALA A 1 139 ? 4.752 -5.664 -16.716 1.00 92.75 139 ALA A CA 1
ATOM 1031 C C . ALA A 1 139 ? 4.997 -5.553 -18.228 1.00 92.75 139 ALA A C 1
ATOM 1033 O O . ALA A 1 139 ? 6.031 -6.024 -18.719 1.00 92.75 139 ALA A O 1
ATOM 1034 N N . PRO A 1 140 ? 4.064 -4.953 -18.985 1.00 93.00 140 PRO A N 1
ATOM 1035 C CA . PRO A 1 140 ? 4.298 -4.647 -20.388 1.00 93.00 140 PRO A CA 1
ATOM 1036 C C . PRO A 1 140 ? 5.433 -3.627 -20.526 1.00 93.00 140 PRO A C 1
ATOM 1038 O O . PRO A 1 140 ? 5.688 -2.838 -19.612 1.00 93.00 140 PRO A O 1
ATOM 1041 N N . TYR A 1 141 ? 6.095 -3.640 -21.679 1.00 92.62 141 TYR A N 1
ATOM 1042 C CA . TYR A 1 141 ? 7.141 -2.695 -22.041 1.00 92.62 141 TYR A CA 1
ATOM 1043 C C . TYR A 1 141 ? 7.066 -2.331 -23.527 1.00 92.62 141 TYR A C 1
ATOM 1045 O O . TYR A 1 141 ? 6.855 -3.190 -24.385 1.00 92.62 141 TYR A O 1
ATOM 1053 N N . ASP A 1 142 ? 7.310 -1.057 -23.824 1.00 92.19 142 ASP A N 1
ATOM 1054 C CA . ASP A 1 142 ? 7.515 -0.535 -25.171 1.00 92.19 142 ASP A CA 1
ATOM 1055 C C . ASP A 1 142 ? 8.699 0.441 -25.145 1.00 92.19 142 ASP A C 1
ATOM 1057 O O . ASP A 1 142 ? 8.774 1.319 -24.284 1.00 92.19 142 ASP A O 1
ATOM 1061 N N . SER A 1 143 ? 9.616 0.322 -26.108 1.00 89.31 143 SER A N 1
ATOM 1062 C CA . SER A 1 143 ? 10.808 1.181 -26.188 1.00 89.31 143 SER A CA 1
ATOM 1063 C C . SER A 1 143 ? 10.492 2.678 -26.300 1.00 89.31 143 SER A C 1
ATOM 1065 O O . SER A 1 143 ? 11.315 3.516 -25.947 1.00 89.31 143 SER A O 1
ATOM 1067 N N . SER A 1 144 ? 9.298 3.046 -26.773 1.00 92.94 144 SER A N 1
ATOM 1068 C CA . SER A 1 144 ? 8.864 4.446 -26.841 1.00 92.94 144 SER A CA 1
ATOM 1069 C C . SER A 1 144 ? 8.603 5.072 -25.465 1.00 92.94 144 SER A C 1
ATOM 1071 O O . SER A 1 144 ? 8.616 6.304 -25.347 1.00 92.94 144 SER A O 1
ATOM 1073 N N . TRP A 1 145 ? 8.397 4.250 -24.429 1.00 93.31 145 TRP A N 1
ATOM 1074 C CA . TRP A 1 145 ? 8.131 4.683 -23.055 1.00 93.31 145 TRP A CA 1
ATOM 1075 C C . TRP A 1 145 ? 9.398 5.128 -22.311 1.00 93.31 145 TRP A C 1
ATOM 1077 O O . TRP A 1 145 ? 9.292 5.815 -21.294 1.00 93.31 145 TRP A O 1
ATOM 1087 N N . GLY A 1 146 ? 10.574 4.800 -22.852 1.00 89.25 146 GLY A N 1
ATOM 1088 C CA . GLY A 1 146 ? 11.883 5.162 -22.317 1.00 89.25 146 GLY A CA 1
ATOM 1089 C C . GLY A 1 146 ? 12.627 3.987 -21.681 1.00 89.25 146 GLY A C 1
ATOM 1090 O O . GLY A 1 146 ? 12.080 2.901 -21.480 1.00 89.25 146 GLY A O 1
ATOM 1091 N N . ASP A 1 147 ? 13.901 4.219 -21.372 1.00 88.00 147 ASP A N 1
ATOM 1092 C CA . ASP A 1 147 ? 14.819 3.191 -20.862 1.00 88.00 147 ASP A CA 1
ATOM 1093 C C . ASP A 1 147 ? 14.875 3.137 -19.327 1.00 88.00 147 ASP A C 1
ATOM 1095 O O . ASP A 1 147 ? 15.402 2.185 -18.748 1.00 88.00 147 ASP A O 1
ATOM 1099 N N . TYR A 1 148 ? 14.337 4.155 -18.648 1.00 90.44 148 TYR A N 1
ATOM 1100 C CA . TYR A 1 148 ? 14.321 4.232 -17.192 1.00 90.44 148 TYR A CA 1
ATOM 1101 C C . TYR A 1 148 ? 12.956 3.842 -16.645 1.00 90.44 148 TYR A C 1
ATOM 1103 O O . TYR A 1 148 ? 11.919 4.193 -17.206 1.00 90.44 148 TYR A O 1
ATOM 1111 N N . TYR A 1 149 ? 12.963 3.157 -15.501 1.00 91.19 149 TYR A N 1
ATOM 1112 C CA . TYR A 1 149 ? 11.753 2.817 -14.768 1.00 91.19 149 TYR A CA 1
ATOM 1113 C C . TYR A 1 149 ? 11.845 3.210 -13.295 1.00 91.19 149 TYR A C 1
ATOM 1115 O O . TYR A 1 149 ? 12.918 3.269 -12.687 1.00 91.19 149 TYR A O 1
ATOM 1123 N N . SER A 1 150 ? 10.683 3.431 -12.692 1.00 91.38 150 SER A N 1
ATOM 1124 C CA . SER A 1 150 ? 10.540 3.546 -11.248 1.00 91.38 150 SER A CA 1
ATOM 1125 C C . SER A 1 150 ? 9.275 2.849 -10.773 1.00 91.38 150 SER A C 1
ATOM 1127 O O . SER A 1 150 ? 8.339 2.631 -11.539 1.00 91.38 150 SER A O 1
ATOM 1129 N N . PHE A 1 151 ? 9.264 2.521 -9.487 1.00 92.88 151 PHE A N 1
ATOM 1130 C CA . PHE A 1 151 ? 8.095 2.020 -8.791 1.00 92.88 151 PHE A CA 1
ATOM 1131 C C . PHE A 1 151 ? 7.666 3.026 -7.739 1.00 92.88 151 PHE A C 1
ATOM 1133 O O . PHE A 1 151 ? 8.498 3.739 -7.172 1.00 92.88 151 PHE A O 1
ATOM 1140 N N . ALA A 1 152 ? 6.371 3.048 -7.468 1.00 92.50 152 ALA A N 1
ATOM 1141 C CA . ALA A 1 152 ? 5.801 3.780 -6.356 1.00 92.50 152 ALA A CA 1
ATOM 1142 C C . ALA A 1 152 ? 4.618 3.001 -5.790 1.00 92.50 152 ALA A C 1
ATOM 1144 O O . ALA A 1 152 ? 3.932 2.279 -6.515 1.00 92.50 152 ALA A O 1
ATOM 1145 N N . VAL A 1 153 ? 4.373 3.186 -4.501 1.00 93.94 153 VAL A N 1
ATOM 1146 C CA . VAL A 1 153 ? 3.175 2.680 -3.843 1.00 93.94 153 VAL A CA 1
ATOM 1147 C C . VAL A 1 153 ? 2.017 3.629 -4.153 1.00 93.94 153 VAL A C 1
ATOM 1149 O O . VAL A 1 153 ? 2.180 4.850 -4.121 1.00 93.94 153 VAL A O 1
ATOM 1152 N N . THR A 1 154 ? 0.855 3.083 -4.506 1.00 92.38 154 THR A N 1
ATOM 1153 C CA . THR A 1 154 ? -0.349 3.877 -4.812 1.00 92.38 154 THR A CA 1
ATOM 1154 C C . THR A 1 154 ? -1.407 3.800 -3.733 1.00 92.38 154 THR A C 1
ATOM 1156 O O . THR A 1 154 ? -2.122 4.770 -3.502 1.00 92.38 154 THR A O 1
ATOM 1159 N N . SER A 1 155 ? -1.539 2.640 -3.105 1.00 92.94 155 SER A N 1
ATOM 1160 C CA . SER A 1 155 ? -2.555 2.366 -2.098 1.00 92.94 155 SER A CA 1
ATOM 1161 C C . SER A 1 155 ? -2.128 1.173 -1.259 1.00 92.94 155 SER A C 1
ATOM 1163 O O . SER A 1 155 ? -1.282 0.376 -1.672 1.00 92.94 155 SER A O 1
ATOM 1165 N N . PHE A 1 156 ? -2.737 1.040 -0.089 1.00 94.75 156 PHE A N 1
ATOM 1166 C CA . PHE A 1 156 ? -2.601 -0.138 0.749 1.00 94.75 156 PHE A CA 1
ATOM 1167 C C . PHE A 1 156 ? -3.945 -0.479 1.397 1.00 94.75 156 PHE A C 1
ATOM 1169 O O . PHE A 1 156 ? -4.824 0.380 1.506 1.00 94.75 156 PHE A O 1
ATOM 1176 N N . PHE A 1 157 ? -4.105 -1.727 1.824 1.00 95.25 157 PHE A N 1
ATOM 1177 C CA . PHE A 1 157 ? -5.279 -2.179 2.554 1.00 95.25 157 PHE A CA 1
ATOM 1178 C C . PHE A 1 157 ? -4.920 -3.300 3.547 1.00 95.25 157 PHE A C 1
ATOM 1180 O O . PHE A 1 157 ? -4.412 -4.340 3.124 1.00 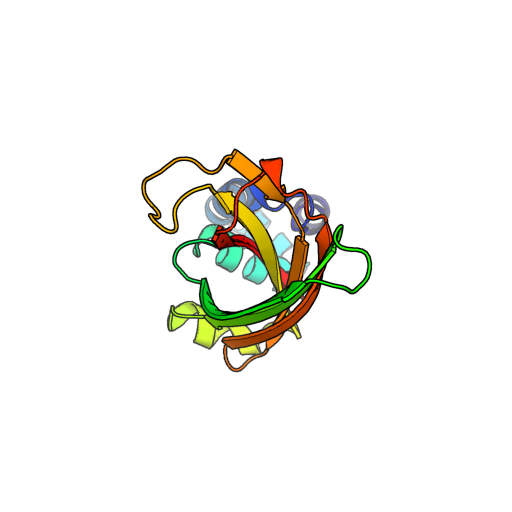95.25 157 PHE A O 1
ATOM 1187 N N . PRO A 1 158 ? -5.161 -3.118 4.859 1.00 94.81 158 PRO A N 1
ATOM 1188 C CA . PRO A 1 158 ? -4.987 -4.181 5.848 1.00 94.81 158 PRO A CA 1
ATOM 1189 C C . PRO A 1 158 ? -6.069 -5.266 5.738 1.00 94.81 158 PRO A C 1
ATOM 1191 O O . PRO A 1 158 ? -7.255 -4.960 5.602 1.00 94.81 158 PRO A O 1
ATOM 1194 N N . ASN A 1 159 ? -5.660 -6.530 5.827 1.00 91.62 159 ASN A N 1
ATOM 1195 C CA . ASN A 1 159 ? -6.534 -7.701 5.769 1.00 91.62 159 ASN A CA 1
ATOM 1196 C C . ASN A 1 159 ? -6.825 -8.275 7.164 1.00 91.62 159 ASN A C 1
ATOM 1198 O O . ASN A 1 159 ? -6.002 -8.194 8.076 1.00 91.62 159 ASN A O 1
ATOM 1202 N N . GLU A 1 160 ? -8.016 -8.861 7.311 1.00 83.12 160 GLU A N 1
ATOM 1203 C CA . GLU A 1 160 ? -8.524 -9.427 8.573 1.00 83.12 160 GLU A CA 1
ATOM 1204 C C . GLU A 1 160 ? -8.082 -10.865 8.847 1.00 83.12 160 GLU A C 1
ATOM 1206 O O . GLU A 1 160 ? -8.045 -11.680 7.900 1.00 83.12 160 GLU A O 1
#

Mean predicted aligned error: 4.46 Å

Solvent-accessible surface area (backbone atoms only — not comparable to full-atom values): 8704 Å² total; per-residue (Å²): 108,42,69,63,55,48,72,50,62,41,74,95,36,49,91,53,26,43,61,50,38,50,54,48,74,70,43,56,70,72,58,37,53,49,28,50,77,68,36,48,67,45,51,52,41,27,49,50,63,50,71,57,46,39,70,76,34,40,40,77,77,46,76,52,72,43,78,38,97,81,74,42,33,29,46,31,39,41,29,40,32,55,71,40,69,73,58,40,72,50,29,70,83,32,71,31,32,42,33,30,27,27,40,34,22,13,84,54,87,52,87,88,56,79,60,69,36,74,47,72,71,55,41,68,26,55,24,41,54,86,26,40,22,63,36,75,40,66,44,81,47,55,81,90,31,33,89,26,74,48,75,47,52,73,40,66,42,69,37,121

Organism: NCBI:txid1852361